Protein AF-A0A3P6G978-F1 (afdb_monomer)

Organism: Brassica oleracea (NCBI:txid3712)

InterPro domains:
  IPR045159 WD repeat-containing protein DCAF7-like [PTHR19919] (10-77)

Solvent-accessible surface area (backbone atoms only — not comparable to full-atom values): 4894 Å² total; per-residue (Å²): 136,80,78,80,78,70,81,83,81,83,68,98,60,61,74,68,41,71,35,65,45,78,35,87,90,52,68,57,30,30,41,40,21,27,63,52,96,68,74,64,17,42,41,35,39,30,32,52,40,84,91,78,71,45,77,44,76,44,76,89,51,41,51,75,36,91,60,70,56,91,73,71,81,63,78,80,112

Structure (mmCIF, N/CA/C/O backbone):
data_AF-A0A3P6G978-F1
#
_entry.id   AF-A0A3P6G978-F1
#
loop_
_atom_site.group_PDB
_atom_site.id
_atom_site.type_symbol
_atom_site.label_atom_id
_atom_site.label_alt_id
_atom_site.label_comp_id
_atom_site.label_asym_id
_atom_site.label_entity_id
_atom_site.label_seq_id
_atom_site.pdbx_PDB_ins_code
_atom_site.Cartn_x
_atom_site.Cartn_y
_atom_site.Cartn_z
_atom_site.occupancy
_atom_site.B_iso_or_equiv
_atom_site.auth_seq_id
_atom_site.auth_comp_id
_atom_site.auth_asym_id
_atom_site.auth_atom_id
_atom_site.pdbx_PDB_model_num
ATOM 1 N N . MET A 1 1 ? 2.010 28.167 21.963 1.00 41.03 1 MET A N 1
ATOM 2 C CA . MET A 1 1 ? 2.410 27.749 20.604 1.00 41.03 1 MET A CA 1
ATOM 3 C C . MET A 1 1 ? 3.061 26.383 20.722 1.00 41.03 1 MET A C 1
ATOM 5 O O . MET A 1 1 ? 4.266 26.306 20.899 1.00 41.03 1 MET A O 1
ATOM 9 N N . GLY A 1 2 ? 2.256 25.320 20.769 1.00 44.22 2 GLY A N 1
ATOM 10 C CA . GLY A 1 2 ? 2.781 23.958 20.700 1.00 44.22 2 GLY A CA 1
ATOM 11 C C . GLY A 1 2 ? 2.999 23.642 19.232 1.00 44.22 2 GLY A C 1
ATOM 12 O O . GLY A 1 2 ? 2.033 23.611 18.477 1.00 44.22 2 GLY A O 1
ATOM 13 N N . THR A 1 3 ? 4.245 23.501 18.804 1.00 50.53 3 THR A N 1
ATOM 14 C CA . THR A 1 3 ? 4.532 22.838 17.535 1.00 50.53 3 THR A CA 1
ATOM 15 C C . THR A 1 3 ? 4.080 21.392 17.715 1.00 50.53 3 THR A C 1
ATOM 17 O O . THR A 1 3 ? 4.710 20.679 18.497 1.00 50.53 3 THR A O 1
ATOM 20 N N . SER A 1 4 ? 2.974 20.968 17.089 1.00 50.75 4 SER A N 1
ATOM 21 C CA . SER A 1 4 ? 2.729 19.532 16.942 1.00 50.75 4 SER A CA 1
ATOM 22 C C . SER A 1 4 ? 3.852 19.027 16.048 1.00 50.75 4 SER A C 1
ATOM 24 O O . SER A 1 4 ? 3.902 19.271 14.846 1.00 50.75 4 SER A O 1
ATOM 26 N N . SER A 1 5 ? 4.872 18.453 16.673 1.00 59.59 5 SER A N 1
ATOM 27 C CA . SER A 1 5 ? 5.884 17.677 15.978 1.00 59.59 5 SER A CA 1
ATOM 28 C C . SER A 1 5 ? 5.246 16.329 15.672 1.00 59.59 5 SER A C 1
ATOM 30 O O . SER A 1 5 ? 5.606 15.322 16.278 1.00 59.59 5 SER A O 1
ATOM 32 N N . ASP A 1 6 ? 4.220 16.337 14.822 1.00 63.03 6 ASP A N 1
ATOM 33 C CA . ASP A 1 6 ? 3.689 15.103 14.267 1.00 63.03 6 ASP A CA 1
ATOM 34 C C . ASP A 1 6 ? 4.854 14.457 13.502 1.00 63.03 6 ASP A C 1
ATOM 36 O O . ASP A 1 6 ? 5.516 15.146 12.713 1.00 63.03 6 ASP A O 1
ATOM 40 N N . PRO A 1 7 ? 5.202 13.194 13.788 1.00 61.31 7 PRO A N 1
ATOM 41 C CA . PRO A 1 7 ? 6.359 12.567 13.175 1.00 61.31 7 PRO A CA 1
ATOM 42 C C . PRO A 1 7 ? 6.139 12.478 11.662 1.00 61.31 7 PRO A C 1
ATOM 44 O O . PRO A 1 7 ? 5.281 11.741 11.180 1.00 61.31 7 PRO A O 1
ATOM 47 N N . ILE A 1 8 ? 6.921 13.247 10.901 1.00 65.12 8 ILE A N 1
ATOM 48 C CA . ILE A 1 8 ? 7.023 13.075 9.452 1.00 65.12 8 ILE A CA 1
ATOM 49 C C . ILE A 1 8 ? 7.779 11.768 9.237 1.00 65.12 8 ILE A C 1
ATOM 51 O O . ILE A 1 8 ? 8.933 11.641 9.644 1.00 65.12 8 ILE A O 1
ATOM 55 N N . GLN A 1 9 ? 7.104 10.783 8.654 1.00 67.94 9 GLN A N 1
ATOM 56 C CA . GLN A 1 9 ? 7.665 9.458 8.448 1.00 67.94 9 GLN A CA 1
ATOM 57 C C . GLN A 1 9 ? 8.159 9.309 7.010 1.00 67.94 9 GLN A C 1
ATOM 59 O O . GLN A 1 9 ? 7.368 9.324 6.067 1.00 67.94 9 GLN A O 1
ATOM 64 N N . ASP A 1 10 ? 9.472 9.158 6.857 1.00 75.00 10 ASP A N 1
ATOM 65 C CA . ASP A 1 10 ? 10.112 8.996 5.555 1.00 75.00 10 ASP A CA 1
ATOM 66 C C . ASP A 1 10 ? 10.090 7.532 5.103 1.00 75.00 10 ASP A C 1
ATOM 68 O O . ASP A 1 10 ? 10.468 6.618 5.842 1.00 75.00 10 ASP A O 1
ATOM 72 N N . ALA A 1 11 ? 9.672 7.304 3.857 1.00 73.88 11 ALA A N 1
ATOM 73 C CA . ALA A 1 11 ? 9.827 6.007 3.216 1.00 73.88 11 ALA A CA 1
ATOM 74 C C . ALA A 1 11 ? 11.258 5.864 2.660 1.00 73.88 11 ALA A C 1
ATOM 76 O O . ALA A 1 11 ? 11.784 6.806 2.065 1.00 73.88 11 ALA A O 1
ATOM 77 N N . PRO A 1 12 ? 11.888 4.682 2.774 1.00 77.69 12 PRO A N 1
ATOM 78 C CA . PRO A 1 12 ? 13.249 4.450 2.276 1.00 77.69 12 PRO A CA 1
ATOM 79 C C . PRO A 1 12 ? 13.358 4.423 0.738 1.00 77.69 12 PRO A C 1
ATOM 81 O O . PRO A 1 12 ? 14.462 4.354 0.201 1.00 77.69 12 PRO A O 1
ATOM 84 N N . TRP A 1 13 ? 12.232 4.475 0.020 1.00 79.75 13 TRP A N 1
ATOM 85 C CA . TRP A 1 13 ? 12.147 4.535 -1.440 1.00 79.75 13 T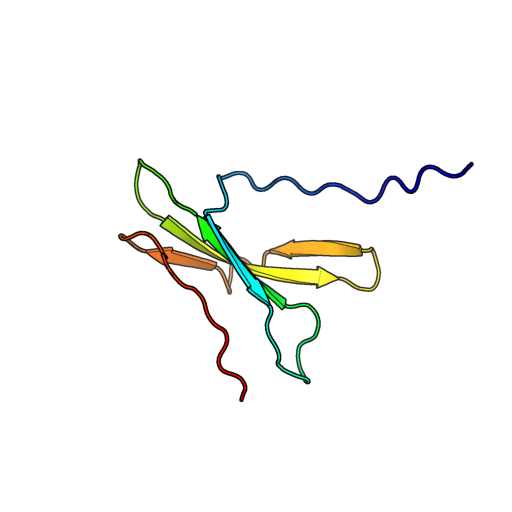RP A CA 1
ATOM 86 C C . TRP A 1 13 ? 11.128 5.585 -1.885 1.00 79.75 13 TRP A C 1
ATOM 88 O O . TRP A 1 13 ? 10.192 5.921 -1.160 1.00 79.75 13 TRP A O 1
ATOM 98 N N . GLN A 1 14 ? 11.271 6.061 -3.124 1.00 81.69 14 GLN A N 1
ATOM 99 C CA . GLN A 1 14 ? 10.313 6.984 -3.721 1.00 81.69 14 GLN A CA 1
ATOM 100 C C . GLN A 1 14 ? 8.940 6.317 -3.876 1.00 81.69 14 GLN A C 1
ATOM 102 O O . GLN A 1 14 ? 8.803 5.279 -4.530 1.00 81.69 14 GLN A O 1
ATOM 107 N N . ILE A 1 15 ? 7.917 6.940 -3.288 1.00 84.75 15 ILE A N 1
ATOM 108 C CA . ILE A 1 15 ? 6.522 6.526 -3.439 1.00 84.75 15 ILE A CA 1
ATOM 109 C C . ILE A 1 15 ? 5.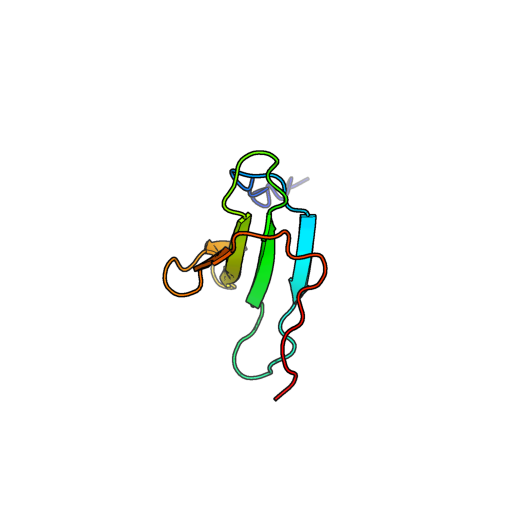995 7.095 -4.754 1.00 84.75 15 ILE A C 1
ATOM 111 O O . ILE A 1 15 ? 6.042 8.300 -4.991 1.00 84.75 15 ILE A O 1
ATOM 115 N N . TYR A 1 16 ? 5.486 6.215 -5.608 1.00 86.50 16 TYR A N 1
ATOM 116 C CA . TYR A 1 16 ? 4.884 6.583 -6.884 1.00 86.50 16 TYR A CA 1
ATOM 117 C C . TYR A 1 16 ? 3.368 6.733 -6.792 1.00 86.50 16 TYR A C 1
ATOM 119 O O . TYR A 1 16 ? 2.800 7.691 -7.310 1.00 86.50 16 TYR A O 1
ATOM 127 N N . ALA A 1 17 ? 2.712 5.786 -6.125 1.00 85.12 17 ALA A N 1
ATOM 128 C CA . ALA A 1 17 ? 1.272 5.789 -5.947 1.00 85.12 17 ALA A CA 1
ATOM 129 C C . ALA A 1 17 ? 0.908 5.356 -4.528 1.00 85.12 17 ALA A C 1
ATOM 131 O O . ALA A 1 17 ? 1.636 4.607 -3.869 1.00 85.12 17 ALA A O 1
ATOM 132 N N . MET A 1 18 ? -0.243 5.846 -4.073 1.00 89.19 18 MET A N 1
ATOM 133 C CA . MET A 1 18 ? -0.834 5.486 -2.793 1.00 89.19 18 MET A CA 1
ATOM 134 C C . MET A 1 18 ? -2.355 5.387 -2.906 1.00 89.19 18 MET A C 1
ATOM 136 O O . MET A 1 18 ? -2.970 6.077 -3.723 1.00 89.19 18 MET A O 1
ATOM 140 N N . ASN A 1 19 ? -2.971 4.536 -2.089 1.00 89.94 19 ASN A N 1
ATOM 141 C CA . ASN A 1 19 ? -4.427 4.412 -2.028 1.00 89.94 19 ASN A CA 1
ATOM 142 C C . ASN A 1 19 ? -4.887 4.021 -0.623 1.00 89.94 19 ASN A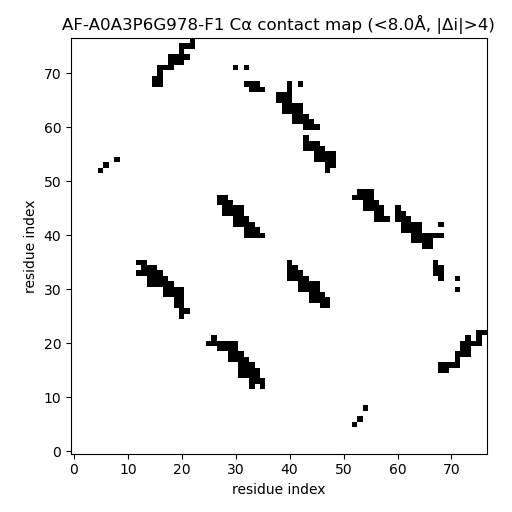 C 1
ATOM 1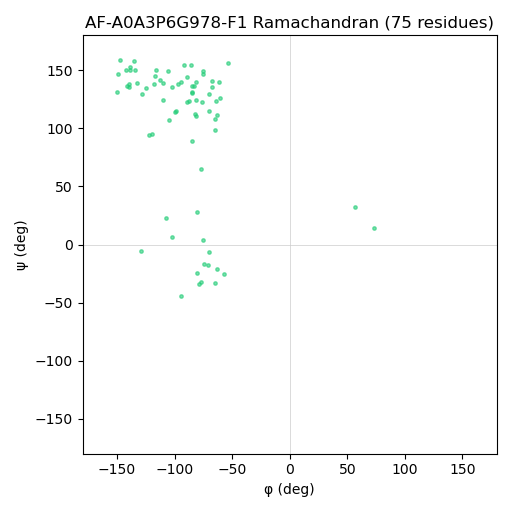44 O O . ASN A 1 19 ? -4.182 3.275 0.044 1.00 89.94 19 ASN A O 1
ATOM 148 N N . TRP A 1 20 ? -6.058 4.485 -0.189 1.00 89.69 20 TRP A N 1
ATOM 149 C CA . TRP A 1 20 ? -6.629 4.134 1.112 1.00 89.69 20 TRP A CA 1
ATOM 150 C C . TRP A 1 20 ? -7.583 2.949 0.995 1.00 89.69 20 TRP A C 1
ATOM 152 O O . TRP A 1 20 ? -8.397 2.873 0.075 1.00 89.69 20 TRP A O 1
ATOM 162 N N . SER A 1 21 ? -7.524 2.053 1.973 1.00 86.38 21 SER A N 1
ATOM 163 C CA . SER A 1 21 ? -8.569 1.063 2.191 1.00 86.38 21 SER A CA 1
ATOM 164 C C . SER A 1 21 ? -9.848 1.761 2.641 1.00 86.38 21 SER A C 1
ATOM 166 O O . SER A 1 21 ? -9.825 2.621 3.520 1.00 86.38 21 SER A O 1
ATOM 168 N N . VAL A 1 22 ? -10.971 1.356 2.054 1.00 82.62 22 VAL A N 1
ATOM 169 C CA . VAL A 1 22 ? -12.315 1.848 2.400 1.00 82.62 22 VAL A CA 1
ATOM 170 C C . VAL A 1 22 ? -13.098 0.859 3.267 1.00 82.62 22 VAL A C 1
ATOM 172 O O . VAL A 1 22 ? -14.282 1.063 3.526 1.00 82.62 22 VAL A O 1
ATOM 175 N N . ARG A 1 23 ? -12.451 -0.222 3.713 1.00 80.94 23 ARG A N 1
ATOM 176 C CA . ARG A 1 23 ? -13.092 -1.255 4.529 1.00 80.94 23 ARG A CA 1
ATOM 177 C C . ARG A 1 23 ? -13.461 -0.721 5.916 1.00 80.94 23 ARG A C 1
ATOM 179 O O . ARG A 1 23 ? -12.685 0.007 6.533 1.00 80.94 23 ARG A O 1
ATOM 186 N N . CYS A 1 24 ? -14.627 -1.117 6.433 1.00 75.25 24 CYS A N 1
ATOM 187 C CA . CYS A 1 24 ? -15.098 -0.660 7.748 1.00 75.25 24 CYS A CA 1
ATOM 188 C C . CYS A 1 24 ? -14.455 -1.425 8.921 1.00 75.25 24 CYS A C 1
ATOM 190 O O . CYS A 1 24 ? -14.357 -0.885 10.023 1.00 75.25 24 CYS A O 1
ATOM 192 N N . ASP A 1 25 ? -13.996 -2.658 8.675 1.00 78.62 25 ASP A N 1
ATOM 193 C CA . ASP A 1 25 ? -13.398 -3.548 9.675 1.00 78.62 25 ASP A CA 1
ATOM 194 C C . ASP A 1 25 ? -11.938 -3.189 9.991 1.00 78.62 25 ASP A C 1
ATOM 196 O O . ASP A 1 25 ? -11.495 -3.324 11.131 1.00 78.62 25 ASP A O 1
ATOM 200 N N . LYS A 1 26 ? -11.196 -2.701 8.991 1.00 73.69 26 LYS A N 1
ATOM 201 C CA . LYS A 1 26 ? -9.786 -2.309 9.098 1.00 73.69 26 LYS A CA 1
ATOM 202 C C . LYS A 1 26 ? -9.613 -0.835 8.763 1.00 73.69 26 LYS A C 1
ATOM 204 O O . LYS A 1 26 ? -9.473 -0.456 7.599 1.00 73.69 26 LYS A O 1
ATOM 209 N N . LYS A 1 27 ? -9.608 -0.004 9.804 1.00 76.38 27 LYS A N 1
ATOM 210 C CA . LYS A 1 27 ? -9.432 1.442 9.661 1.00 76.38 27 LYS A CA 1
ATOM 211 C C . LYS A 1 27 ? -7.972 1.816 9.374 1.00 76.38 27 LYS A C 1
ATOM 213 O O . LYS A 1 27 ? -7.045 1.185 9.876 1.00 76.38 27 LYS A O 1
ATOM 218 N N . TYR A 1 28 ? -7.804 2.878 8.585 1.00 84.12 28 TYR A N 1
ATOM 219 C CA . TYR A 1 28 ? -6.534 3.556 8.277 1.00 84.12 28 TYR A CA 1
ATOM 220 C C . TYR A 1 28 ? -5.435 2.686 7.669 1.00 84.12 28 TYR A C 1
ATOM 222 O O . TYR A 1 28 ? -4.247 2.924 7.885 1.00 84.12 28 TYR A O 1
ATOM 230 N N . HIS A 1 29 ? -5.827 1.686 6.886 1.00 87.56 29 HIS A N 1
ATOM 231 C CA . HIS A 1 29 ? -4.895 0.983 6.014 1.00 87.56 29 HIS A CA 1
ATOM 232 C C . HIS A 1 29 ? -4.759 1.753 4.710 1.00 87.56 29 HIS A C 1
ATOM 234 O O . HIS A 1 29 ? -5.760 2.170 4.128 1.00 87.56 29 HIS A O 1
ATOM 240 N N . PHE A 1 30 ? -3.539 1.908 4.223 1.00 88.69 30 PHE A N 1
ATOM 241 C CA . PHE A 1 30 ? -3.278 2.398 2.881 1.00 88.69 30 PHE A CA 1
ATOM 242 C C . PHE A 1 30 ? -2.147 1.601 2.248 1.00 88.69 30 PHE A C 1
ATOM 244 O O . PHE A 1 30 ? -1.285 1.059 2.929 1.00 88.69 30 PHE A O 1
ATOM 251 N N . ALA A 1 31 ? -2.182 1.479 0.930 1.00 89.88 31 ALA A N 1
ATOM 252 C CA . ALA A 1 31 ? -1.115 0.854 0.170 1.00 89.88 31 ALA A CA 1
ATOM 253 C C . ALA A 1 31 ? -0.201 1.945 -0.372 1.00 89.88 31 ALA A C 1
ATOM 255 O O . ALA A 1 31 ? -0.689 2.959 -0.876 1.00 89.88 31 ALA A O 1
ATOM 256 N N . ILE A 1 32 ? 1.103 1.705 -0.313 1.00 90.44 32 ILE A N 1
ATOM 257 C CA . ILE A 1 32 ? 2.135 2.504 -0.970 1.00 90.44 32 ILE A CA 1
ATOM 258 C C . ILE A 1 32 ? 2.854 1.641 -1.998 1.00 90.44 32 ILE A C 1
ATOM 260 O O . ILE A 1 32 ? 3.044 0.440 -1.796 1.00 90.44 32 ILE A O 1
ATOM 264 N N . THR A 1 33 ? 3.259 2.248 -3.108 1.00 89.06 33 THR A N 1
ATOM 265 C CA . THR A 1 33 ? 3.998 1.541 -4.156 1.00 89.06 33 THR A CA 1
ATOM 266 C C . THR A 1 33 ? 5.215 2.319 -4.602 1.00 89.06 33 THR A C 1
ATOM 268 O O . THR A 1 33 ? 5.125 3.530 -4.818 1.00 89.06 33 THR A O 1
ATOM 271 N N . SER A 1 34 ? 6.327 1.622 -4.813 1.00 86.50 34 SER A N 1
ATOM 272 C CA . SER A 1 34 ? 7.525 2.224 -5.387 1.00 86.50 34 SER A CA 1
ATOM 273 C C . SER A 1 34 ? 7.505 2.230 -6.920 1.00 86.50 34 SER A C 1
ATOM 275 O O . SER A 1 34 ? 6.847 1.404 -7.562 1.00 86.50 34 SER A O 1
ATOM 277 N N . LEU A 1 35 ? 8.237 3.191 -7.486 1.00 83.00 35 LEU A N 1
ATOM 278 C CA . LEU A 1 35 ? 8.706 3.192 -8.871 1.00 83.00 35 LEU A CA 1
ATOM 279 C C . LEU A 1 35 ? 10.231 3.294 -8.811 1.00 83.00 35 LEU A C 1
ATOM 281 O O . LEU A 1 35 ? 10.774 4.386 -8.668 1.00 83.00 35 LEU A O 1
ATOM 285 N N . LEU A 1 36 ? 10.909 2.151 -8.850 1.00 79.69 36 LEU A N 1
ATOM 286 C CA . LEU A 1 36 ? 12.367 2.077 -8.816 1.00 79.69 36 LEU A CA 1
ATOM 287 C C . LEU A 1 36 ? 12.906 1.824 -10.223 1.00 79.69 36 LEU A C 1
ATOM 289 O O . LEU A 1 36 ? 12.400 0.964 -10.943 1.00 79.69 36 LEU A O 1
ATOM 293 N N . GLU A 1 37 ? 13.959 2.549 -10.604 1.00 72.81 37 GLU A N 1
ATOM 294 C CA . GLU A 1 37 ? 14.681 2.296 -11.861 1.00 72.81 37 GLU A CA 1
ATOM 295 C C . GLU A 1 37 ? 15.372 0.925 -11.846 1.00 72.81 37 GLU A C 1
ATOM 297 O O . GLU A 1 37 ? 15.486 0.257 -12.873 1.00 72.81 37 GLU A O 1
ATOM 302 N N . GLN A 1 38 ? 15.817 0.499 -10.661 1.00 68.88 38 GLN A N 1
ATOM 303 C CA . GLN A 1 38 ? 16.450 -0.789 -10.410 1.00 68.88 38 GLN A CA 1
ATOM 304 C C . GLN A 1 38 ? 15.432 -1.684 -9.694 1.00 68.88 38 GLN A C 1
ATOM 306 O O . GLN A 1 38 ? 15.083 -1.446 -8.541 1.00 68.88 38 GLN A O 1
ATOM 311 N N . TYR A 1 39 ? 14.903 -2.670 -10.422 1.00 70.44 39 TYR A N 1
ATOM 312 C CA . TYR A 1 39 ? 13.951 -3.667 -9.927 1.00 70.44 39 TYR A CA 1
ATOM 313 C C . TYR A 1 39 ? 14.448 -4.403 -8.671 1.00 70.44 39 TYR A C 1
ATOM 315 O O . TYR A 1 39 ? 15.660 -4.553 -8.502 1.00 70.44 39 TYR A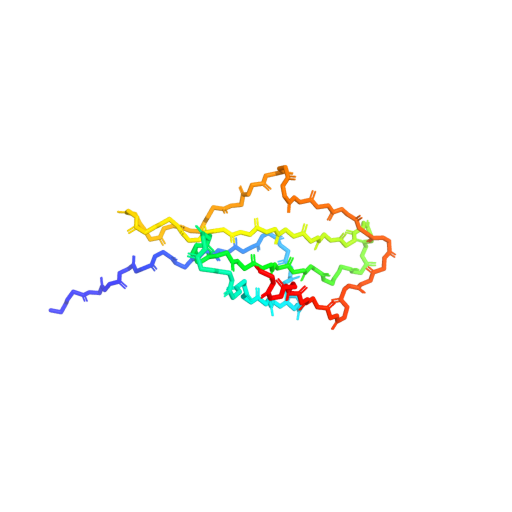 O 1
ATOM 323 N N . PRO A 1 40 ? 13.534 -4.964 -7.856 1.00 80.69 40 PRO A N 1
ATOM 324 C CA . PRO A 1 40 ? 12.076 -5.026 -8.043 1.00 80.69 40 PRO A CA 1
ATOM 325 C C . PRO A 1 40 ? 11.303 -3.857 -7.406 1.00 80.69 40 PRO A C 1
ATOM 327 O O . PRO A 1 40 ? 11.740 -3.249 -6.435 1.00 80.69 40 PRO A O 1
ATOM 330 N N . ASN A 1 41 ? 10.118 -3.544 -7.948 1.00 86.00 41 ASN A N 1
ATOM 331 C CA . ASN A 1 41 ? 9.208 -2.584 -7.318 1.00 86.00 41 ASN A CA 1
ATOM 332 C C . ASN A 1 41 ? 8.535 -3.239 -6.116 1.00 86.00 41 ASN A C 1
ATOM 334 O O . ASN A 1 41 ? 8.267 -4.437 -6.135 1.00 86.00 41 ASN A O 1
ATOM 338 N N . ARG A 1 42 ? 8.198 -2.450 -5.103 1.00 87.56 42 ARG A 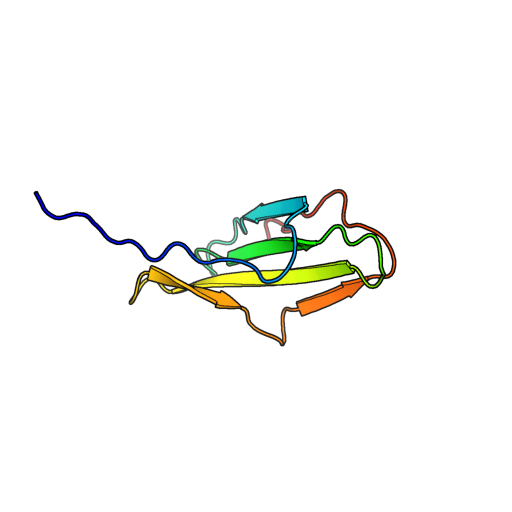N 1
ATOM 339 C CA . ARG A 1 42 ? 7.592 -2.928 -3.864 1.00 87.56 42 ARG A CA 1
ATOM 340 C C . ARG A 1 42 ? 6.213 -2.319 -3.685 1.00 87.56 42 ARG A C 1
ATOM 342 O O . ARG A 1 42 ? 6.020 -1.126 -3.924 1.00 87.56 42 ARG A O 1
ATOM 349 N N . VAL A 1 43 ? 5.274 -3.145 -3.249 1.00 88.56 43 VAL A N 1
ATOM 350 C CA . VAL A 1 43 ? 4.001 -2.721 -2.667 1.00 88.56 43 VAL A CA 1
ATOM 351 C C . VAL A 1 43 ? 4.037 -3.063 -1.198 1.00 88.56 43 VAL A C 1
ATOM 353 O O . VAL A 1 43 ? 4.499 -4.137 -0.820 1.00 88.56 43 VAL A O 1
ATOM 356 N N . GLU A 1 44 ? 3.532 -2.160 -0.376 1.00 90.94 44 GLU A N 1
ATOM 357 C CA . GLU A 1 44 ? 3.376 -2.399 1.047 1.00 90.94 44 GLU A CA 1
ATOM 358 C C . GLU A 1 44 ? 2.049 -1.829 1.523 1.00 90.94 44 GLU A C 1
ATOM 360 O O . GLU A 1 44 ? 1.674 -0.713 1.151 1.00 90.94 44 GLU A O 1
ATOM 365 N N . ILE A 1 45 ? 1.331 -2.607 2.329 1.00 90.19 45 ILE A N 1
ATOM 366 C CA . ILE A 1 45 ? 0.190 -2.106 3.086 1.00 90.19 45 ILE A CA 1
ATOM 367 C C . ILE A 1 45 ? 0.716 -1.603 4.421 1.00 90.19 45 ILE A C 1
ATOM 369 O O . ILE A 1 45 ? 1.335 -2.339 5.191 1.00 90.19 45 ILE A O 1
ATOM 373 N N . VAL A 1 46 ? 0.438 -0.337 4.684 1.00 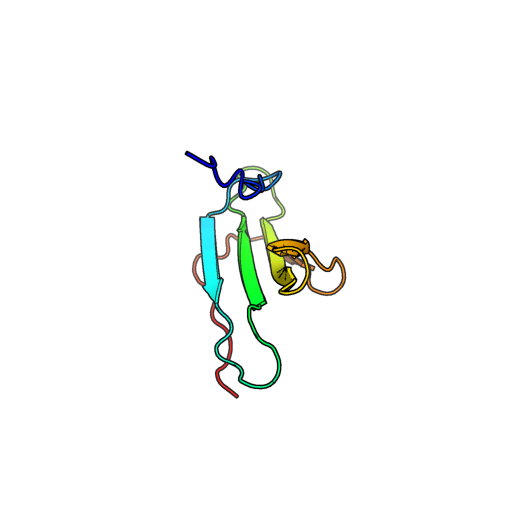89.75 46 VAL A N 1
ATOM 374 C CA . VAL A 1 46 ? 0.798 0.343 5.916 1.00 89.75 46 VAL A CA 1
ATOM 375 C C . VAL A 1 46 ? -0.464 0.760 6.659 1.00 89.75 46 VAL A C 1
ATOM 377 O O . VAL A 1 46 ? -1.515 1.012 6.063 1.00 89.75 46 VAL A O 1
ATOM 380 N N . GLN A 1 47 ? -0.367 0.805 7.979 1.00 88.94 47 GLN A N 1
ATOM 381 C CA . GLN A 1 47 ? -1.467 1.135 8.871 1.00 88.94 47 GLN A CA 1
ATOM 382 C C . GLN A 1 47 ? -1.080 2.295 9.774 1.00 88.94 47 GLN A C 1
ATOM 384 O O . GLN A 1 47 ? -0.020 2.263 10.388 1.00 88.94 47 GLN A O 1
ATOM 389 N N . LEU A 1 48 ? -1.968 3.274 9.926 1.00 87.12 48 LEU A N 1
ATOM 390 C CA . LEU A 1 48 ? -1.858 4.240 11.014 1.00 87.12 48 LEU A CA 1
ATOM 391 C C . LEU A 1 48 ? -2.309 3.591 12.332 1.00 87.12 48 LEU A C 1
ATOM 393 O O . LEU A 1 48 ? -3.438 3.105 12.434 1.00 87.12 48 LEU A O 1
ATOM 397 N N . ASP A 1 49 ? -1.438 3.588 13.334 1.00 83.31 49 ASP A N 1
ATOM 398 C CA . ASP A 1 49 ? -1.778 3.220 14.704 1.00 83.31 49 ASP A CA 1
ATOM 399 C C . ASP A 1 49 ? -2.424 4.431 15.401 1.00 83.31 49 ASP A C 1
ATOM 401 O O . ASP A 1 49 ? -1.781 5.445 15.666 1.00 83.31 49 ASP A O 1
ATOM 405 N N . GLU A 1 50 ? -3.726 4.338 15.690 1.00 81.38 50 GLU A N 1
ATOM 406 C CA . GLU A 1 50 ? -4.496 5.417 16.330 1.00 81.38 50 GLU A CA 1
ATOM 407 C C . GLU A 1 50 ? -4.002 5.754 17.745 1.00 81.38 50 GLU A C 1
ATOM 409 O O . GLU A 1 50 ? -4.291 6.838 18.250 1.00 81.38 50 GLU A O 1
ATOM 414 N N . SER A 1 51 ? -3.284 4.841 18.407 1.00 81.44 51 SER A N 1
ATOM 415 C CA . SER A 1 51 ? -2.852 5.035 19.793 1.00 81.44 51 SER A CA 1
ATOM 416 C C . SER A 1 51 ? -1.665 5.989 19.922 1.00 81.44 51 SER A C 1
ATOM 418 O O . SER A 1 51 ? -1.559 6.703 20.920 1.00 81.44 51 SER A O 1
ATOM 420 N N . ASN A 1 52 ? -0.783 6.014 18.921 1.00 80.50 52 ASN A N 1
ATOM 421 C CA . ASN A 1 52 ? 0.456 6.789 18.942 1.00 80.50 52 ASN A CA 1
ATOM 422 C C . ASN A 1 52 ? 0.657 7.673 17.698 1.00 80.50 52 ASN A C 1
ATOM 424 O O . ASN A 1 52 ? 1.589 8.473 17.678 1.00 80.50 52 ASN A O 1
ATOM 428 N N . GLY A 1 53 ? -0.215 7.568 16.690 1.00 80.25 53 GLY A N 1
ATOM 429 C CA . GLY A 1 53 ? -0.130 8.333 15.446 1.00 80.25 53 GLY A CA 1
ATOM 430 C C . GLY A 1 53 ? 0.984 7.870 14.505 1.00 80.25 53 GLY A C 1
ATOM 431 O O . GLY A 1 53 ? 1.325 8.597 13.576 1.00 80.25 53 GLY A O 1
ATOM 432 N N . GLU A 1 54 ? 1.568 6.691 14.727 1.00 83.06 54 GLU A N 1
ATOM 433 C CA . GLU A 1 54 ? 2.657 6.167 13.901 1.00 83.06 54 GLU A CA 1
ATOM 434 C C . GLU A 1 54 ? 2.128 5.342 12.728 1.00 83.06 54 GLU A C 1
ATOM 436 O O . GLU A 1 54 ? 1.164 4.585 12.859 1.00 83.06 54 GLU A O 1
ATOM 441 N N . ILE A 1 55 ? 2.800 5.426 11.579 1.00 84.38 55 ILE A N 1
ATOM 442 C CA . ILE A 1 55 ? 2.521 4.540 10.451 1.00 84.38 55 ILE A CA 1
ATOM 443 C C . ILE A 1 55 ? 3.364 3.276 10.629 1.00 84.38 55 ILE A C 1
ATOM 445 O O . ILE A 1 55 ? 4.589 3.317 10.737 1.00 84.38 55 ILE A O 1
ATOM 449 N N . ARG A 1 56 ? 2.715 2.117 10.652 1.00 84.38 56 ARG A N 1
ATOM 450 C CA . ARG A 1 56 ? 3.365 0.812 10.741 1.00 84.38 56 ARG A CA 1
ATOM 451 C C . ARG A 1 56 ? 3.226 0.055 9.436 1.00 84.38 56 ARG A C 1
ATOM 453 O O . ARG A 1 56 ? 2.121 -0.192 8.958 1.00 84.38 56 ARG A O 1
ATOM 460 N N . SER A 1 57 ? 4.368 -0.343 8.901 1.00 83.06 57 SER A N 1
ATOM 461 C CA . SER A 1 57 ? 4.474 -1.301 7.810 1.00 83.06 57 SER A CA 1
ATOM 462 C C . SER A 1 57 ? 4.451 -2.727 8.360 1.00 83.06 57 SER A C 1
ATOM 464 O O . SER A 1 57 ? 5.219 -3.040 9.271 1.00 83.06 57 SER A O 1
ATOM 466 N N . ASP A 1 58 ? 3.604 -3.599 7.806 1.00 82.38 58 ASP A N 1
ATOM 467 C CA . ASP A 1 58 ? 3.634 -5.040 8.091 1.00 82.38 58 ASP A CA 1
ATOM 468 C C . ASP A 1 58 ? 4.382 -5.773 6.961 1.00 82.38 58 ASP A C 1
ATOM 470 O O . ASP A 1 58 ? 3.884 -5.805 5.831 1.00 82.38 58 ASP A O 1
ATOM 474 N N . PRO A 1 59 ? 5.544 -6.402 7.232 1.00 82.38 59 PRO A N 1
ATOM 475 C CA . PRO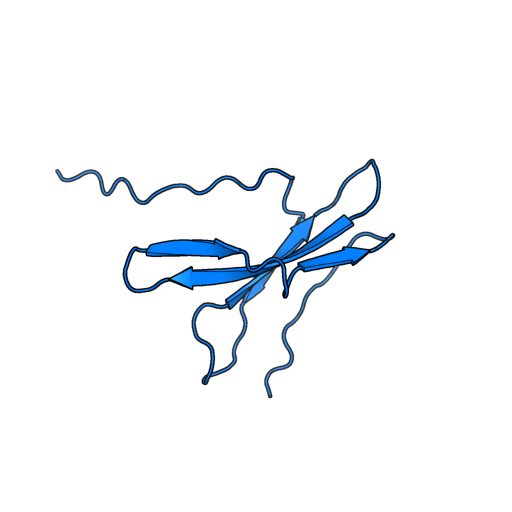 A 1 59 ? 6.279 -7.179 6.235 1.00 82.38 59 PRO A CA 1
ATOM 476 C C . PRO A 1 59 ? 5.467 -8.320 5.605 1.00 82.38 59 PRO A C 1
ATOM 478 O O . PRO A 1 59 ? 5.750 -8.706 4.474 1.00 82.38 59 PRO A O 1
ATOM 481 N N . ASN A 1 60 ? 4.452 -8.852 6.297 1.00 86.31 60 ASN A N 1
ATOM 482 C CA . ASN A 1 60 ? 3.569 -9.888 5.750 1.00 86.31 60 ASN A CA 1
ATOM 483 C C . ASN A 1 60 ? 2.573 -9.334 4.723 1.00 86.31 60 ASN A C 1
ATOM 485 O O . ASN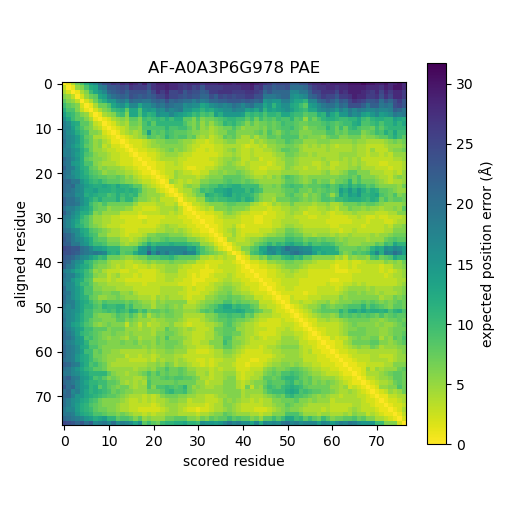 A 1 60 ? 1.975 -10.098 3.966 1.00 86.31 60 ASN A O 1
ATOM 489 N N . LEU A 1 61 ? 2.379 -8.013 4.703 1.00 87.12 61 LEU A N 1
ATOM 490 C CA . LEU A 1 61 ? 1.540 -7.297 3.746 1.00 87.12 61 LEU A CA 1
ATOM 491 C C . LEU A 1 61 ? 2.380 -6.506 2.731 1.00 87.12 61 LEU A C 1
ATOM 493 O O . LEU A 1 61 ? 1.896 -5.545 2.126 1.00 87.12 61 LEU A O 1
ATOM 497 N N . ALA A 1 62 ? 3.634 -6.917 2.540 1.00 89.00 62 ALA A N 1
ATOM 498 C CA . ALA A 1 62 ? 4.525 -6.395 1.523 1.00 89.00 62 ALA A CA 1
ATOM 499 C C . ALA A 1 62 ? 4.822 -7.466 0.471 1.00 89.00 62 ALA A C 1
ATOM 501 O O . ALA A 1 62 ? 5.000 -8.642 0.784 1.00 89.00 62 ALA A O 1
ATOM 502 N N . PHE A 1 63 ? 4.895 -7.053 -0.790 1.00 89.44 63 PHE A N 1
ATOM 503 C CA . PHE A 1 63 ? 5.307 -7.929 -1.879 1.00 89.44 63 PHE A CA 1
ATOM 504 C C . PHE A 1 63 ? 6.053 -7.155 -2.961 1.00 89.44 63 PHE A C 1
ATOM 506 O O . PHE A 1 63 ? 5.942 -5.933 -3.089 1.00 89.44 63 PHE A O 1
ATOM 513 N N . GLU A 1 64 ? 6.826 -7.894 -3.746 1.00 89.75 64 GLU A N 1
ATOM 514 C CA . GLU A 1 64 ? 7.634 -7.360 -4.833 1.00 89.75 64 GLU A CA 1
ATOM 515 C C . GLU A 1 64 ? 7.017 -7.687 -6.191 1.00 89.75 64 GLU A C 1
ATOM 517 O O . GLU A 1 64 ? 6.375 -8.723 -6.376 1.00 89.75 64 GLU A O 1
ATOM 522 N N . HIS A 1 65 ? 7.228 -6.802 -7.161 1.00 84.38 65 HIS A N 1
ATOM 523 C CA . HIS A 1 65 ? 6.751 -6.974 -8.521 1.00 84.38 65 HIS A CA 1
ATOM 524 C C . HIS A 1 65 ? 7.782 -6.468 -9.543 1.00 84.38 65 HIS A C 1
ATOM 526 O O . HIS A 1 65 ? 8.344 -5.374 -9.394 1.00 84.38 65 HIS A O 1
ATOM 532 N N . PRO A 1 66 ? 8.008 -7.224 -10.632 1.00 82.19 66 PRO A N 1
ATOM 533 C CA . PRO A 1 66 ? 8.967 -6.870 -11.673 1.00 82.19 66 PRO A CA 1
ATOM 534 C C . PRO A 1 66 ? 8.480 -5.751 -12.599 1.00 82.19 66 PRO A C 1
ATOM 536 O O . PRO A 1 66 ? 9.168 -5.437 -13.555 1.00 82.19 66 PRO A O 1
ATOM 539 N N . TYR A 1 67 ? 7.311 -5.152 -12.360 1.00 80.94 67 TYR A N 1
ATOM 540 C CA . TYR A 1 67 ? 6.819 -3.999 -13.119 1.00 80.94 67 TYR A CA 1
ATOM 541 C C . TYR A 1 67 ? 6.268 -2.925 -12.180 1.00 80.94 67 TYR A C 1
ATOM 543 O O . TYR A 1 67 ? 5.747 -3.274 -11.117 1.00 80.94 67 TYR A O 1
ATOM 551 N N . PRO A 1 68 ? 6.337 -1.638 -12.557 1.00 78.44 68 PRO A N 1
ATOM 552 C CA . PRO A 1 68 ? 5.780 -0.571 -11.742 1.00 78.44 68 PRO A CA 1
ATOM 553 C C . PRO A 1 68 ? 4.272 -0.690 -11.538 1.00 78.44 68 PRO A C 1
ATOM 555 O O . PRO A 1 68 ? 3.516 -0.961 -12.473 1.00 78.44 68 PRO A O 1
ATOM 558 N N . HIS A 1 69 ? 3.828 -0.402 -10.319 1.00 78.12 69 HIS A N 1
ATOM 559 C CA . HIS A 1 69 ? 2.411 -0.363 -9.978 1.00 78.12 69 HIS A CA 1
ATOM 560 C C . HIS A 1 69 ? 1.855 1.012 -10.333 1.00 78.12 69 HIS A C 1
ATOM 562 O O . HIS A 1 69 ? 1.861 1.941 -9.531 1.00 78.12 69 HIS A O 1
ATOM 568 N N . THR A 1 70 ? 1.387 1.157 -11.569 1.00 81.56 70 THR A N 1
ATOM 569 C CA . THR A 1 70 ? 0.822 2.428 -12.044 1.00 81.56 70 THR A CA 1
ATOM 570 C C . THR A 1 70 ? -0.533 2.750 -11.418 1.00 81.56 70 THR A C 1
ATOM 572 O O . THR A 1 70 ? -0.979 3.896 -11.449 1.00 81.56 70 THR A O 1
ATOM 575 N N . LYS A 1 71 ? -1.197 1.743 -10.839 1.00 83.56 71 LYS A N 1
ATOM 576 C CA . LYS A 1 71 ? -2.491 1.870 -10.177 1.00 83.56 71 LYS A CA 1
ATOM 577 C C . LYS A 1 71 ? -2.623 0.838 -9.058 1.00 83.56 71 LYS A C 1
ATOM 579 O O . LYS A 1 71 ? -2.454 -0.353 -9.304 1.00 83.56 71 LYS A O 1
ATOM 584 N N . THR A 1 72 ? -3.031 1.297 -7.879 1.00 85.00 72 THR A N 1
ATOM 585 C CA . THR A 1 72 ? -3.330 0.450 -6.715 1.00 85.00 72 THR A CA 1
ATOM 586 C C . THR A 1 72 ? -4.707 0.810 -6.184 1.00 85.00 72 THR A C 1
ATOM 588 O O . THR A 1 72 ? -5.003 1.989 -6.004 1.00 85.00 72 THR A O 1
ATOM 591 N N . ILE A 1 73 ? -5.568 -0.188 -5.983 1.00 87.75 73 ILE A N 1
ATOM 592 C CA . ILE A 1 73 ? -6.939 -0.008 -5.495 1.00 87.75 73 ILE A CA 1
ATOM 593 C C . ILE A 1 73 ? -7.257 -1.115 -4.492 1.00 87.75 73 ILE A C 1
ATOM 595 O O . ILE A 1 73 ? -6.944 -2.279 -4.737 1.00 87.75 73 ILE A O 1
ATOM 599 N N . PHE A 1 74 ? -7.926 -0.748 -3.403 1.00 85.81 74 PHE A N 1
ATOM 600 C CA . PHE A 1 74 ? -8.547 -1.697 -2.486 1.00 85.81 74 PHE A CA 1
ATOM 601 C C . PHE A 1 74 ? -9.926 -2.111 -2.998 1.00 85.81 74 PHE A C 1
ATOM 603 O O . PHE A 1 74 ? -10.716 -1.272 -3.433 1.00 85.81 74 PHE A O 1
ATOM 610 N N . ILE A 1 75 ? -10.231 -3.405 -2.925 1.00 84.94 75 ILE A N 1
ATOM 611 C CA . ILE A 1 75 ? -11.580 -3.904 -3.203 1.00 84.94 75 ILE A CA 1
ATOM 612 C C . ILE A 1 75 ? -12.499 -3.452 -2.051 1.00 84.94 75 ILE A C 1
ATOM 614 O O . ILE A 1 75 ? -12.131 -3.666 -0.894 1.00 84.94 75 ILE A O 1
ATOM 618 N N . PRO A 1 76 ? -13.658 -2.829 -2.338 1.00 75.38 76 PRO A N 1
ATOM 619 C CA . PRO A 1 76 ? -14.548 -2.258 -1.324 1.00 75.38 76 PRO A CA 1
ATOM 620 C C . PRO A 1 76 ? -15.474 -3.281 -0.626 1.00 75.38 76 PRO A C 1
ATOM 622 O O . PRO A 1 76 ? -16.564 -2.895 -0.220 1.00 75.38 76 PRO A O 1
ATOM 625 N N . ASP A 1 77 ? -15.077 -4.554 -0.521 1.00 60.66 77 ASP A N 1
ATOM 626 C CA . ASP A 1 77 ? -15.878 -5.621 0.121 1.00 60.66 77 ASP A CA 1
ATOM 627 C C . ASP A 1 77 ? -16.008 -5.432 1.644 1.00 60.66 77 ASP A C 1
ATOM 629 O O . ASP A 1 77 ? -14.978 -5.102 2.288 1.00 60.66 77 ASP A O 1
#

Nearest PDB structures (foldseek):
  3fgb-assembly2_B  TM=7.042E-01  e=2.850E+00  Bacteroides thetaiotaomicron
  2qkd-assembly1_A  TM=4.932E-01  e=2.685E+00  Mus musculus
  3ebw-assembly1_A  TM=5.958E-01  e=7.427E+00  Periplaneta americana
  6ylz-assembly1_AAA-2  TM=4.641E-01  e=5.186E+00  Escherichia coli K-12
  2lq8-assembly1_A  TM=3.000E-01  e=9.436E+00  Thermotoga maritima

Radius of gyration: 13.95 Å; Cα contacts (8 Å, |Δi|>4): 138; chains: 1; bounding box: 32×38×34 Å

Sequence (77 aa):
MGTSSDPIQDAPWQIYAMNWSVRCDKKYHFAITSLLEQYPNRVEIVQLDESNGEIRSDPNLAFEHPYPHTKTIFIPD

Mean predicted aligned error: 7.62 Å

Secondary structure (DSSP, 8-state):
-----------SS-EEEEEE---SSSTTEEEEEE--SSSPEEEEEEEE-TTT--EEEEEEEEEEESS--S-------

Foldseek 3Di:
DDDPPQPPDDDPADWDDKDFQPEPVAPAWMKTWHDDPDDWIKIWIWGQDPVRRDIDTDPVRMDTDNDGCNDDDDDND

pLDDT: mean 79.85, std 10.75, range [41.03, 90.94]